Protein AF-A0A0M3AQU4-F1 (afdb_monomer)

Secondary structure (DSSP, 8-state):
----------HHHHHHHHHHHHHHHHHHHHHH-TT--HHHHHHHHHHHHHHHHHHHHHTT---------THHHHHHHHHHHHHHHHHHHHHHHHHHHHHHHHTTTTT---TTS-HHHHHHHHHHHHHHHHHHHHHHHHHHT-

Organism: NCBI:txid56193

Mean predicted aligned error: 16.38 Å

Radius of gyration: 31.86 Å; Cα contacts (8 Å, |Δi|>4): 64; chains: 1; bounding box: 63×50×81 Å

Nearest PDB structures (foldseek):
  3g67-assembly1_B  TM=3.562E-01  e=3.870E+00  Thermotoga maritima
  3g6b-assembly1_B  TM=3.563E-01  e=3.870E+00  Thermotoga maritima

pLDDT: mean 83.28, std 15.03, range [36.47, 96.12]

Structure (mmCIF, N/CA/C/O backbone):
data_AF-A0A0M3AQU4-F1
#
_entry.id   AF-A0A0M3AQU4-F1
#
loop_
_atom_site.group_PDB
_atom_site.id
_atom_site.type_symbol
_atom_site.label_atom_id
_atom_site.label_alt_id
_atom_site.label_comp_id
_atom_site.label_asym_id
_atom_site.label_entity_id
_atom_site.label_seq_id
_atom_site.pdbx_PDB_ins_code
_atom_site.Cartn_x
_atom_site.Cartn_y
_atom_site.Cartn_z
_atom_site.occupancy
_atom_site.B_iso_or_equiv
_atom_site.auth_seq_id
_atom_site.auth_comp_id
_atom_site.auth_asym_id
_atom_site.auth_atom_id
_atom_site.pdbx_PDB_model_num
ATOM 1 N N . MET A 1 1 ? -6.527 34.301 46.725 1.00 37.12 1 MET A N 1
ATOM 2 C CA . MET A 1 1 ? -7.075 32.931 46.784 1.00 37.12 1 MET A CA 1
ATOM 3 C C . MET A 1 1 ? -8.390 32.920 46.027 1.00 37.12 1 MET A C 1
ATOM 5 O O . MET A 1 1 ? -9.417 33.262 46.593 1.00 37.12 1 MET A O 1
ATOM 9 N N . THR A 1 2 ? -8.355 32.634 44.730 1.00 36.47 2 THR A N 1
ATOM 10 C CA . THR A 1 2 ? -9.566 32.373 43.948 1.00 36.47 2 THR A CA 1
ATOM 11 C C . THR A 1 2 ? -9.991 30.941 44.233 1.00 36.47 2 THR A C 1
ATOM 13 O O . THR A 1 2 ? -9.258 29.999 43.947 1.00 36.47 2 THR A O 1
ATOM 16 N N . VAL A 1 3 ? -11.140 30.789 44.884 1.00 46.03 3 VAL A N 1
ATOM 17 C CA . VAL A 1 3 ? -11.793 29.496 45.078 1.00 46.03 3 VAL A CA 1
ATOM 18 C C . VAL A 1 3 ? -12.226 29.024 43.693 1.00 46.03 3 VAL A C 1
ATOM 20 O O . VAL A 1 3 ? -13.097 29.640 43.085 1.00 46.03 3 VAL A O 1
ATOM 23 N N . GLU A 1 4 ? -11.588 27.979 43.165 1.00 43.50 4 GLU A N 1
ATOM 24 C CA . GLU A 1 4 ? -12.094 27.266 41.993 1.00 43.50 4 GLU A CA 1
ATOM 25 C C . GLU A 1 4 ? -13.451 26.666 42.360 1.00 43.50 4 GLU A C 1
ATOM 27 O O . GLU A 1 4 ? -13.554 25.643 43.042 1.00 43.50 4 GLU A O 1
ATOM 32 N N . THR A 1 5 ? -14.520 27.335 41.944 1.00 46.75 5 THR A N 1
ATOM 33 C CA . THR A 1 5 ? -15.876 26.808 42.016 1.00 46.75 5 THR A CA 1
ATOM 34 C C . THR A 1 5 ? -15.934 25.595 41.089 1.00 46.75 5 THR A C 1
ATOM 36 O O . THR A 1 5 ? -16.098 25.736 39.878 1.00 46.75 5 THR A O 1
ATOM 39 N N . LYS A 1 6 ? -15.749 24.385 41.637 1.00 56.53 6 LYS A N 1
ATOM 40 C CA . LYS A 1 6 ? -16.023 23.135 40.915 1.00 56.53 6 LYS A CA 1
ATOM 41 C C . LYS A 1 6 ? -17.431 23.246 40.333 1.00 56.53 6 LYS A C 1
ATOM 43 O O . LYS A 1 6 ? -18.390 23.389 41.089 1.00 56.53 6 LYS A O 1
ATOM 48 N N . ARG A 1 7 ? -17.552 23.212 39.001 1.00 61.97 7 ARG A N 1
ATOM 49 C CA . ARG A 1 7 ? -18.849 23.146 38.318 1.00 61.97 7 ARG A CA 1
ATOM 50 C C . ARG A 1 7 ? -19.621 21.973 38.921 1.00 61.97 7 ARG A C 1
ATOM 52 O O . ARG A 1 7 ? -19.151 20.839 38.867 1.00 61.97 7 ARG A O 1
ATOM 59 N N . ALA A 1 8 ? -20.767 22.257 39.532 1.00 67.12 8 ALA A N 1
ATOM 60 C CA . ALA A 1 8 ? -21.672 21.210 39.973 1.00 67.12 8 ALA A CA 1
ATOM 61 C C . ALA A 1 8 ? -22.235 20.540 38.716 1.00 67.12 8 ALA A C 1
ATOM 63 O O . ALA A 1 8 ? -22.887 21.201 37.906 1.00 67.12 8 ALA A O 1
ATOM 64 N N . TYR A 1 9 ? -21.918 19.261 38.524 1.00 67.12 9 T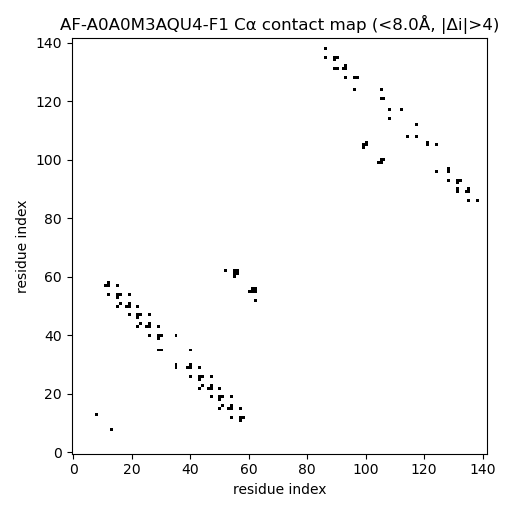YR A N 1
ATOM 65 C CA . TYR A 1 9 ? -22.540 18.458 37.480 1.00 67.12 9 TYR A CA 1
ATOM 66 C C . TYR A 1 9 ? -24.021 18.268 37.820 1.00 67.12 9 TYR A C 1
ATOM 68 O O . TYR A 1 9 ? -24.390 18.088 38.982 1.00 67.12 9 TYR A O 1
ATOM 76 N N . SER A 1 10 ? -24.872 18.324 36.806 1.00 82.69 10 SER A N 1
ATOM 77 C CA . SER A 1 10 ? -26.283 17.967 36.914 1.00 82.69 10 SER A CA 1
ATOM 78 C C . SER A 1 10 ? -26.452 16.494 37.311 1.00 82.69 10 SER A C 1
ATOM 80 O O . SER A 1 10 ? -25.536 15.673 37.171 1.00 82.69 10 SER A O 1
ATOM 82 N N . ALA A 1 11 ? -27.642 16.143 37.807 1.00 84.88 11 ALA A N 1
ATOM 83 C CA . ALA A 1 11 ? -27.986 14.754 38.112 1.00 84.88 11 ALA A CA 1
ATOM 84 C C . ALA A 1 11 ? -27.848 13.856 36.868 1.00 84.88 11 ALA A C 1
ATOM 86 O O . ALA A 1 11 ? -27.319 12.750 36.964 1.00 84.88 11 ALA A O 1
ATOM 87 N N . ASP A 1 12 ? -28.225 14.377 35.698 1.00 82.31 12 ASP A N 1
ATOM 88 C CA . ASP A 1 12 ? -28.135 13.669 34.420 1.00 82.31 12 ASP A CA 1
ATOM 89 C C . ASP A 1 12 ? -26.676 13.458 33.981 1.00 82.31 12 ASP A C 1
ATOM 91 O O . ASP A 1 12 ? -26.307 12.357 33.569 1.00 82.31 12 ASP A O 1
ATOM 95 N N . GLU A 1 13 ? -25.811 14.472 34.125 1.00 83.62 13 GLU A N 1
ATOM 96 C CA . GLU A 1 13 ? -24.367 14.349 33.856 1.00 83.62 13 GLU A CA 1
ATOM 97 C C . GLU A 1 13 ? -23.703 13.333 34.794 1.00 83.62 13 GLU A C 1
ATOM 99 O O . GLU A 1 13 ? -22.894 12.515 34.352 1.00 83.62 13 GLU A O 1
ATOM 104 N N . THR A 1 14 ? -24.071 13.352 36.077 1.00 86.19 14 THR A N 1
ATOM 105 C CA . THR A 1 14 ? -23.539 12.430 37.091 1.00 86.19 14 THR A CA 1
ATOM 106 C C . THR A 1 14 ? -23.959 10.994 36.789 1.00 86.19 14 THR A C 1
ATOM 108 O O . THR A 1 14 ? -23.117 10.099 36.737 1.00 86.19 14 THR A O 1
ATOM 111 N N . GLN A 1 15 ? -25.240 10.775 36.489 1.00 90.00 15 GLN A N 1
ATOM 112 C CA . GLN A 1 15 ? -25.754 9.454 36.143 1.00 90.00 15 GLN A CA 1
ATOM 113 C C . GLN A 1 15 ? -25.132 8.919 34.844 1.00 90.00 15 GLN A C 1
ATOM 115 O O . GLN A 1 15 ? -24.804 7.734 34.747 1.00 90.00 15 GLN A O 1
ATOM 120 N N . ALA A 1 16 ? -24.952 9.771 33.831 1.00 87.19 16 ALA A N 1
ATOM 121 C CA . ALA A 1 16 ? -24.310 9.370 32.584 1.00 87.19 16 ALA A CA 1
ATOM 122 C C . ALA A 1 16 ? -22.827 9.012 32.797 1.00 87.19 16 ALA A C 1
ATOM 124 O O . ALA A 1 16 ? -22.343 8.024 32.240 1.00 87.19 16 ALA A O 1
ATOM 125 N N . TYR A 1 17 ? -22.126 9.755 33.658 1.00 88.62 17 TYR A N 1
ATOM 126 C CA . TYR A 1 17 ? -20.747 9.456 34.041 1.00 88.62 17 TYR A CA 1
ATOM 127 C C . TYR A 1 17 ? -20.627 8.124 34.798 1.00 88.62 17 TYR A C 1
ATOM 129 O O . TYR A 1 17 ? -19.766 7.306 34.477 1.00 88.62 17 TYR A O 1
ATOM 137 N N . GLU A 1 18 ? -21.518 7.847 35.751 1.00 91.19 18 GLU A N 1
ATOM 138 C CA . GLU A 1 18 ? -21.541 6.575 36.488 1.00 91.19 18 GLU A CA 1
ATOM 139 C C . GLU A 1 18 ? -21.770 5.368 35.569 1.00 91.19 18 GLU A C 1
ATOM 141 O O . GLU A 1 18 ? -21.125 4.325 35.726 1.00 91.19 18 GLU A O 1
ATOM 146 N N . ARG A 1 19 ? -22.642 5.513 34.561 1.00 90.62 19 ARG A N 1
ATOM 147 C CA . ARG A 1 19 ? -22.850 4.488 33.525 1.00 90.62 19 ARG A CA 1
ATOM 148 C C . ARG A 1 19 ? -21.586 4.258 32.700 1.00 90.62 19 ARG A C 1
ATOM 150 O O . ARG A 1 19 ? -21.238 3.106 32.446 1.00 90.62 19 ARG A O 1
ATOM 157 N N . TYR A 1 20 ? -20.880 5.325 32.325 1.00 91.50 20 TYR A N 1
ATOM 158 C CA . TYR A 1 20 ? -19.595 5.227 31.633 1.00 91.50 20 TYR A CA 1
ATOM 159 C C . TYR A 1 20 ? -18.543 4.489 32.475 1.00 91.50 20 TYR A C 1
ATOM 161 O O . TYR A 1 20 ? -17.952 3.519 31.998 1.00 91.50 20 TYR A O 1
ATOM 169 N N . ILE A 1 21 ? -18.361 4.868 33.743 1.00 93.38 21 ILE A N 1
ATOM 170 C CA . ILE A 1 21 ? -17.404 4.208 34.645 1.00 93.38 21 ILE A CA 1
ATOM 171 C C . ILE A 1 21 ? -17.749 2.729 34.845 1.00 93.38 21 ILE A C 1
ATOM 173 O O . ILE A 1 21 ? -16.863 1.874 34.794 1.00 93.38 21 ILE A O 1
ATOM 177 N N . SER A 1 22 ? -19.035 2.408 34.995 1.00 93.75 22 SER A N 1
ATOM 178 C CA . SER A 1 22 ? -19.503 1.023 35.107 1.00 93.75 22 SER A CA 1
ATOM 179 C C . SER A 1 22 ? -19.198 0.208 33.844 1.00 93.75 22 SER A C 1
ATOM 181 O O . SER A 1 22 ? -18.746 -0.935 33.934 1.00 93.75 22 SER A O 1
ATOM 183 N N . ALA A 1 23 ? -19.381 0.796 32.658 1.00 92.00 23 ALA A N 1
ATOM 184 C CA . ALA A 1 23 ? -19.084 0.141 31.387 1.00 92.00 23 ALA A CA 1
ATOM 185 C C . ALA A 1 23 ? -17.574 -0.088 31.179 1.00 92.00 23 ALA A C 1
ATOM 187 O O . ALA A 1 23 ? -17.178 -1.162 30.724 1.00 92.00 23 ALA A O 1
ATOM 188 N N . VAL A 1 24 ? -16.722 0.866 31.574 1.00 92.44 24 VAL A N 1
ATOM 189 C CA . VAL A 1 24 ? -15.254 0.712 31.545 1.00 92.44 24 VAL A CA 1
ATOM 190 C C . VAL A 1 24 ? -14.791 -0.372 32.518 1.00 92.44 24 VAL A C 1
ATOM 192 O O . VAL A 1 24 ? -13.958 -1.206 32.161 1.00 92.44 24 VAL A O 1
ATOM 195 N N . ALA A 1 25 ? -15.352 -0.412 33.728 1.00 93.62 25 ALA A N 1
ATOM 196 C CA . ALA A 1 25 ? -15.057 -1.469 34.689 1.00 93.62 25 ALA A CA 1
ATOM 197 C C . ALA A 1 25 ? -15.412 -2.852 34.120 1.00 93.62 25 ALA A C 1
ATOM 199 O O . ALA A 1 25 ? -14.595 -3.771 34.178 1.00 93.62 25 ALA A O 1
ATOM 200 N N . ASN A 1 26 ? -16.583 -2.982 33.489 1.00 92.12 26 ASN A N 1
ATOM 201 C CA . ASN A 1 26 ? -16.986 -4.217 32.822 1.00 92.12 26 ASN A CA 1
ATOM 202 C C . ASN A 1 26 ? -16.040 -4.596 31.669 1.00 92.12 26 ASN A C 1
ATOM 204 O O . ASN A 1 26 ? -15.630 -5.751 31.574 1.00 92.12 26 ASN A O 1
ATOM 208 N N . HIS A 1 27 ? -15.632 -3.637 30.831 1.00 93.38 27 HIS A N 1
ATOM 209 C CA . HIS A 1 27 ? -14.642 -3.881 29.778 1.00 93.38 27 HIS A CA 1
ATOM 210 C C . HIS A 1 27 ? -13.325 -4.429 30.345 1.00 93.38 27 HIS A C 1
ATOM 212 O O . HIS A 1 27 ? -12.822 -5.442 29.859 1.00 93.38 27 HIS A O 1
ATOM 218 N N . ASN A 1 28 ? -12.807 -3.825 31.416 1.00 92.62 28 ASN A N 1
ATOM 219 C CA . ASN A 1 28 ? -11.576 -4.280 32.065 1.00 92.62 28 ASN A CA 1
ATOM 220 C C . ASN A 1 28 ? -11.714 -5.703 32.629 1.00 92.62 28 ASN A C 1
ATOM 222 O O . ASN A 1 28 ? -10.816 -6.526 32.445 1.00 92.62 28 ASN A O 1
ATOM 226 N N . ILE A 1 29 ? -12.852 -6.018 33.256 1.00 94.06 29 ILE A N 1
ATOM 227 C CA . ILE A 1 29 ? -13.149 -7.360 33.778 1.00 94.06 29 ILE A CA 1
ATOM 228 C C . ILE A 1 29 ? -13.194 -8.391 32.641 1.00 94.06 29 ILE A C 1
ATOM 230 O O . ILE A 1 29 ? -12.566 -9.447 32.738 1.00 94.06 29 ILE A O 1
ATOM 234 N N . VAL A 1 30 ? -13.894 -8.090 31.542 1.00 92.19 30 VAL A N 1
ATOM 235 C CA . VAL A 1 30 ? -14.003 -8.990 30.382 1.00 92.19 30 VAL A CA 1
ATOM 236 C C . VAL A 1 30 ? -12.641 -9.197 29.715 1.00 92.19 30 VAL A C 1
ATOM 238 O O . VAL A 1 30 ? -12.288 -10.326 29.378 1.00 92.19 30 VAL A O 1
ATOM 241 N N . CYS A 1 31 ? -11.839 -8.142 29.567 1.00 90.50 31 CYS A N 1
ATOM 242 C CA . CYS A 1 31 ? -10.500 -8.231 28.989 1.00 90.50 31 CYS A CA 1
ATOM 243 C C . CYS A 1 31 ? -9.532 -9.062 29.843 1.00 90.50 31 CYS A C 1
ATOM 245 O O . CYS A 1 31 ? -8.720 -9.799 29.277 1.00 90.50 31 CYS A O 1
ATOM 247 N N . ALA A 1 32 ? -9.648 -8.987 31.172 1.00 89.88 32 ALA A N 1
ATOM 248 C CA . ALA A 1 32 ? -8.838 -9.759 32.114 1.00 89.88 32 ALA A CA 1
ATOM 249 C C . ALA A 1 32 ? -9.276 -11.232 32.246 1.00 89.88 32 ALA A C 1
ATOM 251 O O . ALA A 1 32 ? -8.513 -12.065 32.739 1.00 89.88 32 ALA A O 1
ATOM 252 N N . ARG A 1 33 ? -10.490 -11.589 31.806 1.00 93.88 33 ARG A N 1
ATOM 253 C CA . ARG A 1 33 ? -11.005 -12.962 31.887 1.00 93.88 33 ARG A CA 1
ATOM 254 C C . ARG A 1 33 ? -10.284 -13.875 30.889 1.00 93.88 33 ARG A C 1
ATOM 256 O O . ARG A 1 33 ? -10.429 -13.722 29.678 1.00 93.88 33 ARG A O 1
ATOM 263 N N . ALA A 1 34 ? -9.586 -14.891 31.401 1.00 85.19 34 ALA A N 1
ATOM 264 C CA . ALA A 1 34 ? -8.768 -15.817 30.604 1.00 85.19 34 ALA A CA 1
ATOM 265 C C . ALA A 1 34 ? -9.536 -16.552 29.482 1.00 85.19 34 ALA A C 1
ATOM 267 O O . ALA A 1 34 ? -8.953 -16.870 28.452 1.00 85.19 34 ALA A O 1
ATOM 268 N N . GLY A 1 35 ? -10.841 -16.789 29.658 1.00 89.38 35 GLY A N 1
ATOM 269 C CA . GLY A 1 35 ? -11.705 -17.443 28.665 1.00 89.38 35 GLY A CA 1
ATOM 270 C C . GLY A 1 35 ? -12.556 -16.500 27.809 1.00 89.38 35 GLY A C 1
ATOM 271 O O . GLY A 1 35 ? -13.430 -16.976 27.093 1.00 89.38 35 GLY A O 1
ATOM 272 N N . ALA A 1 36 ? -12.383 -15.175 27.905 1.00 87.62 36 ALA A N 1
ATOM 273 C CA . ALA A 1 36 ? -13.160 -14.250 27.082 1.00 87.62 36 ALA A CA 1
ATOM 274 C C . ALA A 1 36 ? -12.733 -14.311 25.612 1.00 87.62 36 ALA A C 1
ATOM 276 O O . ALA A 1 36 ? -11.563 -14.114 25.271 1.00 87.62 36 ALA A O 1
ATOM 277 N N . THR A 1 37 ? -13.712 -14.528 24.743 1.00 93.62 37 THR A N 1
ATOM 278 C CA . THR A 1 37 ? -13.535 -14.502 23.294 1.00 93.62 37 THR A CA 1
ATOM 279 C C . THR A 1 37 ? -13.253 -13.082 22.802 1.00 93.62 37 THR A C 1
ATOM 281 O O . THR A 1 37 ? -13.614 -12.090 23.439 1.00 93.62 37 THR A O 1
ATOM 284 N N . THR A 1 38 ? -12.647 -12.961 21.618 1.00 88.25 38 THR A N 1
ATOM 285 C CA . THR A 1 38 ? -12.432 -11.661 20.961 1.00 88.25 38 THR A CA 1
ATOM 286 C C . THR A 1 38 ? -13.738 -10.888 20.784 1.00 88.25 38 THR A C 1
ATOM 288 O O . THR A 1 38 ? -13.760 -9.675 20.968 1.00 88.25 38 THR A O 1
ATOM 291 N N . ARG A 1 39 ? -14.839 -11.589 20.481 1.00 89.62 39 ARG A N 1
ATOM 292 C CA . ARG A 1 39 ? -16.163 -10.981 20.331 1.00 89.62 39 ARG A CA 1
ATOM 293 C C . ARG A 1 39 ? -16.643 -10.340 21.630 1.00 89.62 39 ARG A C 1
ATOM 295 O O . ARG A 1 39 ? -17.000 -9.173 21.615 1.00 89.62 39 ARG A O 1
ATOM 302 N N . GLU A 1 40 ? -16.569 -11.052 22.751 1.00 85.81 40 GLU A N 1
ATOM 303 C CA . GLU A 1 40 ? -16.993 -10.520 24.056 1.00 85.81 40 GLU A CA 1
ATOM 304 C C . GLU A 1 40 ? -16.170 -9.297 24.478 1.00 85.81 40 GLU A C 1
ATOM 306 O O . GLU A 1 40 ? -16.716 -8.335 25.017 1.00 85.81 40 GLU A O 1
ATOM 311 N N . LYS A 1 41 ? -14.862 -9.299 24.191 1.00 88.06 41 LYS A N 1
ATOM 312 C CA . LYS A 1 41 ? -13.989 -8.144 24.452 1.00 88.06 41 LYS A CA 1
ATOM 313 C C . LYS A 1 41 ? -14.381 -6.933 23.604 1.00 88.06 41 LYS A C 1
ATOM 315 O O . LYS A 1 41 ? -14.416 -5.817 24.121 1.00 88.06 41 LYS A O 1
ATOM 320 N N . MET A 1 42 ? -14.700 -7.153 22.327 1.00 88.56 42 MET A N 1
ATOM 321 C CA . MET A 1 42 ? -15.157 -6.098 21.417 1.00 88.56 42 MET A CA 1
ATOM 322 C C . MET A 1 42 ? -16.539 -5.568 21.805 1.00 88.56 42 MET A C 1
ATOM 324 O O . MET A 1 42 ? -16.713 -4.356 21.875 1.00 88.56 42 MET A O 1
ATOM 328 N N . ASP A 1 43 ? -17.491 -6.439 22.138 1.00 90.62 43 ASP A N 1
ATOM 329 C CA . ASP A 1 43 ? -18.832 -6.045 22.584 1.00 90.62 43 ASP A CA 1
ATOM 330 C C . ASP A 1 43 ? -18.753 -5.192 23.864 1.00 90.62 43 ASP A C 1
ATOM 332 O O . ASP A 1 43 ? -19.390 -4.141 23.961 1.00 90.62 43 ASP A O 1
ATOM 336 N N . ALA A 1 44 ? -17.893 -5.573 24.817 1.00 89.56 44 ALA A N 1
ATOM 337 C CA . ALA A 1 44 ? -17.648 -4.783 26.022 1.00 89.56 44 ALA A CA 1
ATOM 338 C C . ALA A 1 44 ? -16.962 -3.434 25.724 1.00 89.56 44 ALA A C 1
ATOM 340 O O . ALA A 1 44 ? -17.276 -2.432 26.365 1.00 89.56 44 ALA A O 1
ATOM 341 N N . ALA A 1 45 ? -16.051 -3.385 24.744 1.00 88.50 45 ALA A N 1
ATOM 342 C CA . ALA A 1 45 ? -15.414 -2.142 24.303 1.00 88.50 45 ALA A CA 1
ATOM 343 C C . ALA A 1 45 ? -16.419 -1.182 23.646 1.00 88.50 45 ALA A C 1
ATOM 345 O O . ALA A 1 45 ? -16.435 0.007 23.961 1.00 88.50 45 ALA A O 1
ATOM 346 N N . PHE A 1 46 ? -17.297 -1.693 22.777 1.00 89.62 46 PHE A N 1
ATOM 347 C CA . PHE A 1 46 ? -18.345 -0.893 22.141 1.00 89.62 46 PHE A CA 1
ATOM 348 C C . PHE A 1 46 ? -19.375 -0.383 23.149 1.00 89.62 46 PHE A C 1
ATOM 350 O O . PHE A 1 46 ? -19.827 0.754 23.030 1.00 89.62 46 PHE A O 1
ATOM 357 N N . ALA A 1 47 ? -19.710 -1.178 24.169 1.00 88.44 47 ALA A N 1
ATOM 358 C CA . ALA A 1 47 ? -20.573 -0.731 25.258 1.00 88.44 47 ALA A CA 1
ATOM 359 C C . ALA A 1 47 ? -19.946 0.429 26.057 1.00 88.44 47 ALA A C 1
ATOM 361 O O . ALA A 1 47 ? -20.640 1.395 26.380 1.00 88.44 47 ALA A O 1
ATOM 362 N N . ALA A 1 48 ? -18.637 0.375 26.333 1.00 89.69 48 ALA A N 1
ATOM 363 C CA . ALA A 1 48 ? -17.914 1.462 26.996 1.00 89.69 48 ALA A CA 1
ATOM 364 C C . ALA A 1 48 ? -17.836 2.734 26.130 1.00 89.69 48 ALA A C 1
ATOM 366 O O . ALA A 1 48 ? -18.087 3.827 26.638 1.00 89.69 48 ALA A O 1
ATOM 367 N N . ASP A 1 49 ? -17.567 2.600 24.825 1.00 87.88 49 ASP A N 1
ATOM 368 C CA . ASP A 1 49 ? -17.564 3.725 23.874 1.00 87.88 49 ASP A CA 1
ATOM 369 C C . ASP A 1 49 ? -18.952 4.374 23.749 1.00 87.88 49 ASP A C 1
ATOM 371 O O . ASP A 1 49 ? -19.078 5.598 23.784 1.00 87.88 49 ASP A O 1
ATOM 375 N N . ALA A 1 50 ? -20.020 3.575 23.678 1.00 87.81 50 ALA A N 1
ATOM 376 C CA . ALA A 1 50 ? -21.388 4.087 23.642 1.00 87.81 50 ALA A CA 1
ATOM 377 C C . ALA A 1 50 ? -21.743 4.872 24.918 1.00 87.81 50 ALA A C 1
ATOM 379 O O . ALA A 1 50 ? -22.301 5.968 24.830 1.00 87.81 50 ALA A O 1
ATOM 380 N N . ALA A 1 51 ? -21.375 4.353 26.095 1.00 89.06 51 ALA A N 1
ATOM 381 C CA . ALA A 1 51 ? -21.602 5.033 27.369 1.00 89.06 51 ALA A CA 1
ATOM 382 C C . ALA A 1 51 ? -20.786 6.333 27.493 1.00 89.06 51 ALA A C 1
ATOM 384 O O . ALA A 1 51 ? -21.295 7.335 27.995 1.00 89.06 51 ALA A O 1
ATOM 385 N N . TYR A 1 52 ? -19.551 6.348 26.981 1.00 87.56 52 TYR A N 1
ATOM 386 C CA . TYR A 1 52 ? -18.721 7.552 26.915 1.00 87.56 52 TYR A CA 1
ATOM 387 C C . TYR A 1 52 ? -19.350 8.631 26.029 1.00 87.56 52 TYR A C 1
ATOM 389 O O . TYR A 1 52 ? -19.465 9.788 26.437 1.00 87.56 52 TYR A O 1
ATOM 397 N N . ARG A 1 53 ? -19.815 8.249 24.832 1.00 86.06 53 ARG A N 1
ATOM 398 C CA . ARG A 1 53 ? -20.471 9.184 23.909 1.00 86.06 53 ARG A CA 1
ATOM 399 C C . ARG A 1 53 ? -21.722 9.800 24.513 1.00 86.06 53 ARG A C 1
ATOM 401 O O . ARG A 1 53 ? -21.957 10.994 24.347 1.00 86.06 53 ARG A O 1
ATOM 408 N N . GLU A 1 54 ? -22.498 8.997 25.229 1.00 85.31 54 GLU A N 1
ATOM 409 C CA . GLU A 1 54 ? -23.695 9.466 25.914 1.00 85.31 54 GLU A CA 1
ATOM 410 C C . GLU A 1 54 ? -23.367 10.440 27.052 1.00 85.31 54 GLU A C 1
ATOM 412 O O . GLU A 1 54 ? -23.994 11.493 27.151 1.00 85.31 54 GLU A O 1
ATOM 417 N N . PHE A 1 55 ? -22.345 10.152 27.864 1.00 87.38 55 PHE A N 1
ATOM 418 C CA . PHE A 1 55 ? -21.862 11.089 28.881 1.00 87.38 55 PHE A CA 1
ATOM 419 C C . PHE A 1 55 ? -21.444 12.427 28.268 1.00 87.38 55 PHE A C 1
ATOM 421 O O . PHE A 1 55 ? -21.907 13.480 28.704 1.00 87.38 55 PHE A O 1
ATOM 428 N N . CYS A 1 56 ? -20.614 12.398 27.227 1.00 83.44 56 CYS A N 1
ATOM 429 C CA . CYS A 1 56 ? -20.146 13.619 26.589 1.00 83.44 56 CYS A CA 1
ATOM 430 C C . CYS A 1 56 ? -21.286 14.418 25.941 1.00 83.44 56 CYS A C 1
ATOM 432 O O . CYS A 1 56 ? -21.312 15.640 26.076 1.00 83.44 56 CYS A O 1
ATOM 434 N N . ARG A 1 57 ? -22.260 13.747 25.309 1.00 82.44 57 ARG A N 1
ATOM 435 C CA . ARG A 1 57 ? -23.467 14.389 24.769 1.00 82.44 57 ARG A CA 1
ATOM 436 C C . ARG A 1 57 ? -24.262 15.096 25.870 1.00 82.44 57 ARG A C 1
ATOM 438 O O . ARG A 1 57 ? -24.625 16.256 25.699 1.00 82.44 57 ARG A O 1
ATOM 445 N N . THR A 1 58 ? -24.499 14.421 26.994 1.00 83.56 58 THR A N 1
ATOM 446 C CA . THR A 1 58 ? -25.249 14.963 28.141 1.00 83.56 58 THR A CA 1
ATOM 447 C C . THR A 1 58 ? -24.513 16.119 28.819 1.00 83.56 58 THR A C 1
ATOM 449 O O . THR A 1 58 ? -25.138 17.099 29.210 1.00 83.56 58 THR A O 1
ATOM 452 N N . ALA A 1 59 ? -23.182 16.063 28.880 1.00 80.06 59 ALA A N 1
ATOM 453 C CA . ALA A 1 59 ? -22.347 17.119 29.451 1.00 80.06 59 ALA A CA 1
ATOM 454 C C . ALA A 1 59 ? -22.115 18.326 28.519 1.00 80.06 59 ALA A C 1
ATOM 456 O O . ALA A 1 59 ? -21.402 19.269 28.882 1.00 80.06 59 ALA A O 1
ATOM 457 N N . GLY A 1 60 ? -22.681 18.303 27.303 1.00 72.75 60 GLY A N 1
ATOM 458 C CA . GLY A 1 60 ? -22.434 19.319 26.276 1.00 72.75 60 GLY A CA 1
ATOM 459 C C . GLY A 1 60 ? -20.972 19.363 25.819 1.00 72.75 60 GLY A C 1
ATOM 460 O O . GLY A 1 60 ? -20.512 20.376 25.294 1.00 72.75 60 GLY A O 1
ATOM 461 N N . LEU A 1 61 ? -20.224 18.279 26.043 1.00 73.69 61 LEU A N 1
ATOM 462 C CA . LEU A 1 61 ? -18.853 18.136 25.585 1.00 73.69 61 LEU A CA 1
ATOM 463 C C . LEU A 1 61 ? -18.900 17.800 24.099 1.00 73.69 61 LEU A C 1
ATOM 465 O O . LEU A 1 61 ? -19.424 16.760 23.695 1.00 73.69 61 LEU A O 1
ATOM 469 N N . VAL A 1 62 ? -18.333 18.681 23.274 1.00 59.12 62 VAL A N 1
ATOM 470 C CA . VAL A 1 62 ? -18.096 18.365 21.869 1.00 59.12 62 VAL A CA 1
ATOM 471 C C . VAL A 1 62 ? -17.075 17.239 21.845 1.00 59.12 62 VAL A C 1
ATOM 473 O O . VAL A 1 62 ? -15.877 17.455 22.025 1.00 59.12 62 VAL A O 1
ATOM 476 N N . ILE A 1 63 ? -17.567 16.021 21.637 1.00 56.28 63 ILE A N 1
ATOM 477 C CA . ILE A 1 63 ? -16.736 14.905 21.222 1.00 56.28 63 ILE A CA 1
ATOM 478 C C . ILE A 1 63 ? -16.233 15.328 19.850 1.00 56.28 63 ILE A C 1
ATOM 480 O O . ILE A 1 63 ? -16.938 15.185 18.850 1.00 56.28 63 ILE A O 1
ATOM 484 N N . GLY A 1 64 ? -15.024 15.891 19.793 1.00 49.31 64 GLY A N 1
ATOM 485 C CA . GLY A 1 64 ? -14.216 15.725 18.599 1.00 49.31 64 GLY A CA 1
ATOM 486 C C . GLY A 1 64 ? -14.231 14.228 18.391 1.00 49.31 64 GLY A C 1
ATOM 487 O O . GLY A 1 64 ? -13.714 13.521 19.257 1.00 49.31 64 GLY A O 1
ATOM 488 N N . GLN A 1 65 ? -15.012 13.776 17.395 1.00 45.84 65 GLN A N 1
ATOM 489 C CA . GLN A 1 65 ? -15.229 12.368 17.077 1.00 45.84 65 GLN A CA 1
ATOM 490 C C . GLN A 1 65 ? -13.930 11.674 17.404 1.00 45.84 65 GLN A C 1
ATOM 492 O O . GLN A 1 65 ? -12.916 12.156 16.905 1.00 45.84 65 GLN A O 1
ATOM 497 N N . ALA A 1 66 ? -13.931 10.680 18.297 1.00 44.38 66 ALA A N 1
ATOM 498 C CA . ALA A 1 66 ? -12.733 9.901 18.545 1.00 44.38 66 ALA A CA 1
ATOM 499 C C . ALA A 1 66 ? -12.320 9.363 17.177 1.00 44.38 66 ALA A C 1
ATOM 501 O O . ALA A 1 66 ? -12.866 8.376 16.678 1.00 44.38 66 ALA A O 1
ATOM 502 N N . THR A 1 67 ? -11.459 10.113 16.500 1.00 40.78 67 THR A N 1
ATOM 503 C CA . THR A 1 67 ? -10.952 9.800 15.196 1.00 40.78 67 THR A CA 1
ATOM 504 C C . THR A 1 67 ? -10.142 8.590 15.556 1.00 40.78 67 THR A C 1
ATOM 506 O O . THR A 1 67 ? -9.100 8.708 16.205 1.00 40.78 67 THR A O 1
ATOM 509 N N . ARG A 1 68 ? -10.647 7.398 15.200 1.00 43.09 68 ARG A N 1
ATOM 510 C CA . ARG A 1 68 ? -9.766 6.259 14.936 1.00 43.09 68 ARG A CA 1
ATOM 511 C C . ARG A 1 68 ? -8.517 6.875 14.327 1.00 43.09 68 ARG A C 1
ATOM 513 O O . ARG A 1 68 ? -8.728 7.622 13.366 1.00 43.09 68 ARG A O 1
ATOM 520 N N . PRO A 1 69 ? -7.319 6.682 14.909 1.00 42.69 69 PRO A N 1
ATOM 521 C CA . PRO A 1 69 ? -6.151 7.470 14.556 1.00 42.69 69 PRO A CA 1
ATOM 522 C C . PRO A 1 69 ? -6.128 7.627 13.041 1.00 42.69 69 PRO A C 1
ATOM 524 O O . PRO A 1 69 ? -6.034 6.628 12.323 1.00 42.69 69 PRO A O 1
ATOM 527 N N . SER A 1 70 ? -6.372 8.849 12.550 1.00 48.91 70 SER A N 1
ATOM 528 C CA . SER A 1 70 ? -6.510 9.091 11.109 1.00 48.91 70 SER A CA 1
ATOM 529 C C . SER A 1 70 ? -5.225 8.700 10.387 1.00 48.91 70 SER A C 1
ATOM 531 O O . SER A 1 70 ? -5.253 8.404 9.201 1.00 48.91 70 SER A O 1
ATOM 533 N N . THR A 1 71 ? -4.133 8.550 11.142 1.00 50.53 71 THR A N 1
ATOM 534 C CA . THR A 1 71 ? -2.896 7.894 10.746 1.00 50.53 71 THR A CA 1
ATOM 535 C C . THR A 1 71 ? -3.114 6.572 10.022 1.00 50.53 71 THR A C 1
ATOM 537 O O . THR A 1 71 ? -2.409 6.348 9.058 1.00 50.53 71 THR A O 1
ATOM 540 N N . GLY A 1 72 ? -4.085 5.724 10.375 1.00 55.66 72 GLY A N 1
ATOM 541 C CA . GLY A 1 72 ? -4.339 4.491 9.617 1.00 55.66 72 GLY A CA 1
ATOM 542 C C . GLY A 1 72 ? -4.751 4.771 8.168 1.00 55.66 72 GLY A C 1
ATOM 543 O O . GLY A 1 72 ? -4.098 4.321 7.233 1.00 55.66 72 GLY A O 1
ATOM 544 N N . ASN A 1 73 ? -5.793 5.580 7.974 1.00 63.84 73 ASN A N 1
ATOM 545 C CA . ASN A 1 73 ? -6.304 5.904 6.639 1.00 63.84 73 ASN A CA 1
ATOM 546 C C . ASN A 1 73 ? -5.379 6.846 5.862 1.00 63.84 73 ASN A C 1
ATOM 548 O O . ASN A 1 73 ? -5.273 6.721 4.648 1.00 63.84 73 ASN A O 1
ATOM 552 N N . ASP A 1 74 ? -4.705 7.776 6.533 1.00 71.62 74 ASP A N 1
ATOM 553 C CA . ASP A 1 74 ? -3.779 8.711 5.897 1.00 71.62 74 ASP A CA 1
ATOM 554 C C . ASP A 1 74 ? -2.478 8.009 5.489 1.00 71.62 74 ASP A C 1
ATOM 556 O O . ASP A 1 74 ? -1.948 8.285 4.413 1.00 71.62 74 ASP A O 1
ATOM 560 N N . VAL A 1 75 ? -1.991 7.058 6.298 1.00 76.88 75 VAL A N 1
ATOM 561 C CA . VAL A 1 75 ? -0.850 6.201 5.940 1.00 76.88 75 VAL A CA 1
ATOM 562 C C . VAL A 1 75 ? -1.231 5.252 4.813 1.00 76.88 75 VAL A C 1
ATOM 564 O O . VAL A 1 75 ? -0.470 5.161 3.860 1.00 76.88 75 VAL A O 1
ATOM 567 N N . VAL A 1 76 ? -2.405 4.613 4.853 1.00 79.38 76 VAL A N 1
ATOM 568 C CA . VAL A 1 76 ? -2.878 3.754 3.752 1.00 79.38 76 VAL A CA 1
ATOM 569 C C . VAL A 1 76 ? -3.019 4.557 2.458 1.00 79.38 76 VAL A C 1
ATOM 571 O O . VAL A 1 76 ? -2.407 4.194 1.464 1.00 79.38 76 VAL A O 1
ATOM 574 N N . LYS A 1 77 ? -3.684 5.719 2.478 1.00 81.94 77 LYS A N 1
ATOM 575 C CA . LYS A 1 77 ? -3.800 6.604 1.301 1.00 81.94 77 LYS A CA 1
ATOM 576 C C . LYS A 1 77 ? -2.460 7.126 0.791 1.00 81.94 77 LYS A C 1
ATOM 578 O O . LYS A 1 77 ? -2.352 7.506 -0.376 1.00 81.94 77 LYS A O 1
ATOM 583 N N . ARG A 1 78 ? -1.468 7.280 1.671 1.00 84.12 78 ARG A N 1
ATOM 584 C CA . ARG A 1 78 ? -0.108 7.659 1.276 1.00 84.12 78 ARG A CA 1
ATOM 585 C C . ARG A 1 78 ? 0.591 6.479 0.607 1.00 84.12 78 ARG A C 1
ATOM 587 O O . ARG A 1 78 ? 1.119 6.660 -0.480 1.00 84.12 78 ARG A O 1
ATOM 594 N N . LEU A 1 79 ? 0.528 5.293 1.210 1.00 84.88 79 LEU A N 1
ATOM 595 C CA . LEU A 1 79 ? 1.104 4.066 0.662 1.00 84.88 79 LEU A CA 1
ATOM 596 C C . LEU A 1 79 ? 0.474 3.702 -0.687 1.00 84.88 79 LEU A C 1
ATOM 598 O O . LEU A 1 79 ? 1.201 3.386 -1.617 1.00 84.88 79 LEU A O 1
ATOM 602 N N . GLU A 1 80 ? -0.843 3.838 -0.841 1.00 86.69 80 GLU A N 1
ATOM 603 C CA . GLU A 1 80 ? -1.539 3.660 -2.124 1.00 86.69 80 GLU A CA 1
ATOM 604 C C . GLU A 1 80 ? -1.009 4.627 -3.191 1.00 86.69 80 GLU A C 1
ATOM 606 O O . GLU A 1 80 ? -0.715 4.222 -4.313 1.00 86.69 80 GLU A O 1
ATOM 611 N N . ARG A 1 81 ? -0.811 5.905 -2.842 1.00 88.62 81 ARG A N 1
ATOM 612 C CA . ARG A 1 81 ? -0.230 6.897 -3.761 1.00 88.62 81 ARG A CA 1
ATOM 613 C C . ARG A 1 81 ? 1.224 6.591 -4.120 1.00 88.62 81 ARG A C 1
ATOM 615 O O . ARG A 1 81 ? 1.601 6.737 -5.283 1.00 88.62 81 ARG A O 1
ATOM 622 N N . GLU A 1 82 ? 2.031 6.178 -3.147 1.00 89.81 82 GLU A N 1
ATOM 623 C CA . GLU A 1 82 ? 3.425 5.773 -3.359 1.00 89.81 82 GLU A CA 1
ATOM 624 C C . GLU A 1 82 ? 3.501 4.529 -4.256 1.00 89.81 82 GLU A C 1
ATOM 626 O O . GLU A 1 82 ? 4.293 4.506 -5.196 1.00 89.81 82 GLU A O 1
ATOM 631 N N . MET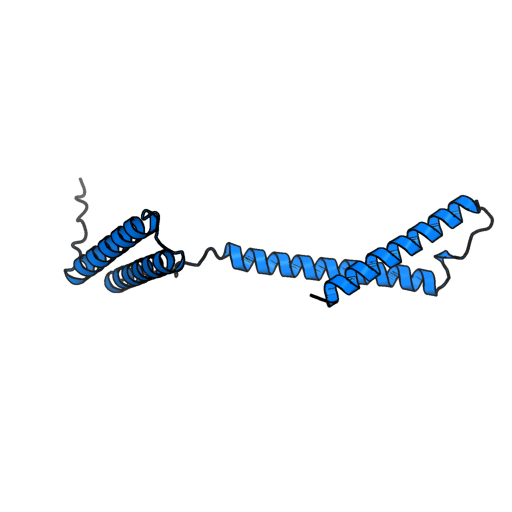 A 1 83 ? 2.623 3.545 -4.039 1.00 88.69 83 MET A N 1
ATOM 632 C CA . MET A 1 83 ? 2.504 2.354 -4.883 1.00 88.69 83 MET A CA 1
ATOM 633 C C . MET A 1 83 ? 2.093 2.707 -6.314 1.00 88.69 83 MET A C 1
ATOM 635 O O . MET A 1 83 ? 2.751 2.255 -7.246 1.00 88.69 83 MET A O 1
ATOM 639 N N . CYS A 1 84 ? 1.082 3.560 -6.512 1.00 88.44 84 CYS A N 1
ATOM 640 C CA . CYS A 1 84 ? 0.705 4.022 -7.852 1.00 88.44 84 CYS A CA 1
ATOM 641 C C . CYS A 1 84 ? 1.867 4.741 -8.553 1.00 88.44 84 CYS A C 1
ATOM 643 O O . CYS A 1 84 ? 2.172 4.449 -9.707 1.00 88.44 84 CYS A O 1
ATOM 645 N N . THR A 1 85 ? 2.558 5.640 -7.846 1.00 92.88 85 THR A N 1
ATOM 646 C CA . THR A 1 85 ? 3.716 6.377 -8.386 1.00 92.88 85 THR A CA 1
ATOM 647 C C . THR A 1 85 ? 4.850 5.431 -8.787 1.00 92.88 85 THR A C 1
ATOM 649 O O . THR A 1 85 ? 5.467 5.599 -9.843 1.00 92.88 85 THR A O 1
ATOM 652 N N . LEU A 1 86 ? 5.113 4.408 -7.970 1.00 92.44 86 LEU A 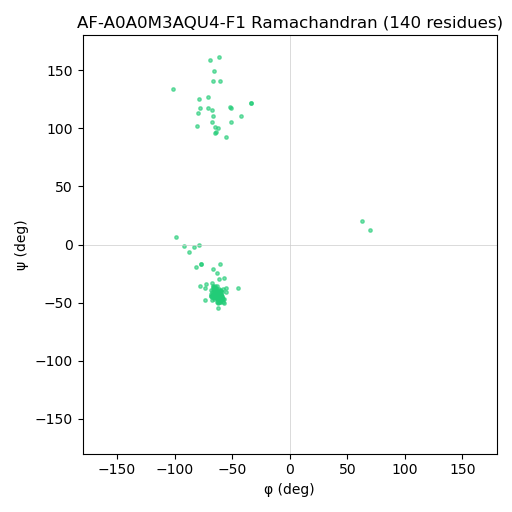N 1
ATOM 653 C CA . LEU A 1 86 ? 6.108 3.388 -8.273 1.00 92.44 86 LEU A CA 1
ATOM 654 C C . LEU A 1 86 ? 5.703 2.561 -9.500 1.00 92.44 86 LEU A C 1
ATOM 656 O O . LEU A 1 86 ? 6.531 2.370 -10.389 1.00 92.44 86 LEU A O 1
ATOM 660 N N . THR A 1 87 ? 4.443 2.128 -9.595 1.00 93.31 87 THR A N 1
ATOM 661 C CA . THR A 1 87 ? 3.932 1.381 -10.755 1.00 93.31 87 THR A CA 1
ATOM 662 C C . THR A 1 87 ? 4.058 2.189 -12.047 1.00 93.31 87 THR A C 1
ATOM 664 O O . THR A 1 87 ? 4.540 1.657 -13.046 1.00 93.31 87 THR A O 1
ATOM 667 N N . GLU A 1 88 ? 3.719 3.482 -12.039 1.00 92.94 88 GLU A N 1
ATOM 668 C CA . GLU A 1 88 ? 3.908 4.347 -13.215 1.00 92.94 88 GLU A CA 1
ATOM 669 C C . GLU A 1 88 ? 5.386 4.521 -13.588 1.00 92.94 88 GLU A C 1
ATOM 671 O O . GLU A 1 88 ? 5.745 4.519 -14.770 1.00 92.94 88 GLU A O 1
ATOM 676 N N . THR A 1 89 ? 6.270 4.611 -12.592 1.00 94.12 89 THR A N 1
ATOM 677 C CA . THR A 1 89 ? 7.721 4.685 -1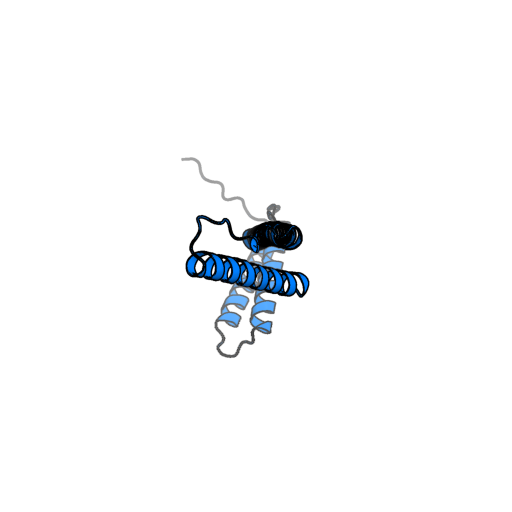2.820 1.00 94.12 89 THR A CA 1
ATOM 678 C C . THR A 1 89 ? 8.239 3.405 -13.480 1.00 94.12 89 THR A C 1
ATOM 680 O O . THR A 1 89 ? 8.976 3.467 -14.466 1.00 94.12 89 THR A O 1
ATOM 683 N N . VAL A 1 90 ? 7.807 2.239 -12.991 1.00 95.06 90 VAL A N 1
ATOM 684 C CA . VAL A 1 90 ? 8.135 0.927 -13.573 1.00 95.06 90 VAL A CA 1
ATOM 685 C C . VAL A 1 90 ? 7.581 0.809 -14.994 1.00 95.06 90 VAL A C 1
ATOM 687 O O . VAL A 1 90 ? 8.300 0.360 -15.886 1.00 95.06 90 VAL A O 1
ATOM 690 N N . ARG A 1 91 ? 6.342 1.257 -15.238 1.00 93.56 91 ARG A N 1
ATOM 691 C CA . ARG A 1 91 ? 5.717 1.240 -16.571 1.00 93.56 91 ARG A CA 1
ATOM 692 C C . ARG A 1 91 ? 6.480 2.114 -17.559 1.00 93.56 91 ARG A C 1
ATOM 694 O O . ARG A 1 91 ? 6.726 1.696 -18.691 1.00 93.56 91 ARG A O 1
ATOM 701 N N . THR A 1 92 ? 6.905 3.294 -17.119 1.00 96.12 92 THR A N 1
ATOM 702 C CA . THR A 1 92 ? 7.733 4.205 -17.916 1.00 96.12 92 THR A CA 1
ATOM 703 C C . THR A 1 92 ? 9.083 3.571 -18.249 1.00 96.12 92 THR A C 1
ATOM 705 O O . THR A 1 92 ? 9.445 3.499 -19.423 1.00 96.12 92 THR A O 1
ATOM 708 N N . ALA A 1 93 ? 9.795 3.033 -17.253 1.00 94.62 93 ALA A N 1
ATOM 709 C CA . ALA A 1 93 ? 11.085 2.371 -17.457 1.00 94.62 93 ALA A CA 1
ATOM 710 C C . ALA A 1 93 ? 10.977 1.162 -18.403 1.00 94.62 93 ALA A C 1
ATOM 712 O O . ALA A 1 93 ? 11.785 1.017 -19.321 1.00 94.62 93 ALA A O 1
ATOM 713 N N . TYR A 1 94 ? 9.942 0.334 -18.229 1.00 94.69 94 TYR A N 1
ATOM 714 C CA . TYR A 1 94 ? 9.656 -0.787 -19.120 1.00 94.69 94 TYR A CA 1
ATOM 715 C C . TYR A 1 94 ? 9.432 -0.314 -20.558 1.00 94.69 94 TYR A C 1
ATOM 717 O O . TYR A 1 94 ? 10.024 -0.862 -21.483 1.00 94.69 94 TYR A O 1
ATOM 725 N N . SER A 1 95 ? 8.625 0.733 -20.741 1.00 93.19 95 SER A N 1
ATOM 726 C CA . SER A 1 95 ? 8.294 1.274 -22.063 1.00 93.19 95 SER A CA 1
ATOM 727 C C . SER A 1 95 ? 9.521 1.860 -22.765 1.00 93.19 95 SER A C 1
ATOM 729 O O . SER A 1 95 ? 9.690 1.654 -23.963 1.00 93.19 95 SER A O 1
ATOM 731 N N . MET A 1 96 ? 10.408 2.538 -22.027 1.00 94.44 96 MET A N 1
ATOM 732 C CA . MET A 1 96 ? 11.668 3.069 -22.560 1.00 94.44 96 MET A CA 1
ATOM 733 C C . MET A 1 96 ? 12.594 1.957 -23.058 1.00 94.44 96 MET A C 1
ATOM 735 O O . MET A 1 96 ? 13.075 2.027 -24.188 1.00 94.44 96 MET A O 1
ATOM 739 N N . ILE A 1 97 ? 12.818 0.920 -22.243 1.00 92.50 97 ILE A N 1
ATOM 740 C CA . ILE A 1 97 ? 13.665 -0.219 -22.628 1.00 92.50 97 ILE A CA 1
ATOM 741 C C . ILE A 1 97 ? 13.028 -0.976 -23.795 1.00 92.50 97 ILE A C 1
ATOM 743 O O . ILE A 1 97 ? 13.709 -1.306 -24.762 1.00 92.50 97 ILE A O 1
ATOM 747 N N . HIS A 1 98 ? 11.712 -1.198 -23.749 1.00 90.38 98 HIS A N 1
ATOM 748 C CA . HIS A 1 98 ? 10.986 -1.881 -24.814 1.00 90.38 98 HIS A CA 1
ATOM 749 C C . HIS A 1 98 ? 11.070 -1.127 -26.148 1.00 90.38 98 HIS A C 1
ATOM 751 O O . HIS A 1 98 ? 11.318 -1.745 -27.181 1.00 90.38 98 HIS A O 1
ATOM 757 N N . ALA A 1 99 ? 10.929 0.201 -26.129 1.00 92.06 99 ALA A N 1
ATOM 758 C CA . ALA A 1 99 ? 11.086 1.038 -27.314 1.00 92.06 99 ALA A CA 1
ATOM 759 C C . ALA A 1 99 ? 12.531 1.031 -27.834 1.00 92.06 99 ALA A C 1
ATOM 761 O O . ALA A 1 99 ? 12.742 0.869 -29.033 1.00 92.06 99 ALA A O 1
ATOM 762 N N . ALA A 1 100 ? 13.528 1.161 -26.952 1.00 88.75 100 ALA A N 1
ATOM 763 C CA . ALA A 1 100 ? 14.941 1.095 -27.330 1.00 88.75 100 ALA A CA 1
ATOM 764 C C . ALA A 1 100 ? 15.294 -0.246 -27.991 1.00 88.75 100 ALA A C 1
ATOM 766 O O . ALA A 1 100 ? 15.989 -0.266 -29.010 1.00 88.75 100 ALA A O 1
ATOM 767 N N . ASN A 1 101 ? 14.753 -1.347 -27.463 1.00 87.25 101 ASN A N 1
ATOM 768 C CA . ASN A 1 101 ? 14.906 -2.664 -28.067 1.00 87.25 101 ASN A CA 1
ATOM 769 C C . ASN A 1 101 ? 14.173 -2.769 -29.414 1.00 87.25 101 ASN A C 1
ATOM 771 O O . ASN A 1 101 ? 14.748 -3.224 -30.393 1.00 87.25 101 ASN A O 1
ATOM 775 N N . GLY A 1 102 ? 12.929 -2.282 -29.500 1.00 86.56 102 GLY A N 1
ATOM 776 C CA . GLY A 1 102 ? 12.144 -2.284 -30.741 1.00 86.56 102 GLY A CA 1
ATOM 777 C C . GLY A 1 102 ? 12.746 -1.433 -31.867 1.00 86.56 102 GLY A C 1
ATOM 778 O O . GLY A 1 102 ? 12.512 -1.709 -33.039 1.00 86.56 102 GLY A O 1
ATOM 779 N N . MET A 1 103 ? 13.554 -0.427 -31.524 1.00 89.19 103 MET A N 1
ATOM 780 C CA . MET A 1 103 ? 14.349 0.357 -32.476 1.00 89.19 103 MET A CA 1
ATOM 781 C C . MET A 1 103 ? 15.681 -0.317 -32.857 1.00 89.19 103 MET A C 1
ATOM 783 O O . MET A 1 103 ? 16.433 0.239 -33.654 1.00 89.19 103 MET A O 1
ATOM 787 N N . GLY A 1 104 ? 16.005 -1.481 -32.281 1.00 84.06 104 GLY A N 1
ATOM 788 C CA . GLY A 1 104 ? 17.260 -2.201 -32.509 1.00 84.06 104 GLY A CA 1
ATOM 789 C C . GLY A 1 104 ? 18.492 -1.511 -31.916 1.00 84.06 104 GLY A C 1
ATOM 790 O O . GLY A 1 104 ? 19.616 -1.867 -32.248 1.00 84.06 104 GLY A O 1
ATOM 791 N N . VAL A 1 105 ? 18.320 -0.504 -31.053 1.00 85.25 105 VAL A N 1
ATOM 792 C CA . VAL A 1 105 ? 19.442 0.283 -30.503 1.00 85.25 105 VAL A CA 1
ATOM 793 C C . VAL A 1 105 ? 20.309 -0.562 -29.572 1.00 85.25 105 VAL A C 1
ATOM 795 O O . VAL A 1 105 ? 21.515 -0.358 -29.511 1.00 85.25 105 VAL A O 1
ATOM 798 N N . ILE A 1 106 ? 19.696 -1.511 -28.864 1.00 85.31 106 ILE A N 1
ATOM 799 C CA . ILE A 1 106 ? 20.375 -2.369 -27.887 1.00 85.31 106 ILE A CA 1
ATOM 800 C C . ILE A 1 106 ? 21.166 -3.485 -28.581 1.00 85.31 106 ILE A C 1
ATOM 802 O O . ILE A 1 106 ? 22.243 -3.834 -28.122 1.00 85.31 106 ILE A O 1
ATOM 806 N N . GLU A 1 107 ? 20.658 -4.026 -29.690 1.00 84.06 107 GLU A N 1
ATOM 807 C CA . GLU A 1 107 ? 21.280 -5.153 -30.404 1.00 84.06 107 GLU A CA 1
ATOM 808 C C . GLU A 1 107 ? 22.424 -4.719 -31.341 1.00 84.06 107 GLU A C 1
ATOM 810 O O . GLU A 1 107 ? 23.263 -5.533 -31.734 1.00 84.06 107 GLU A O 1
ATOM 815 N N . ASN A 1 108 ? 22.467 -3.437 -31.712 1.00 88.06 108 ASN A N 1
ATOM 816 C CA . ASN A 1 108 ? 23.463 -2.897 -32.629 1.00 88.06 108 ASN A CA 1
ATOM 817 C C . ASN A 1 108 ? 24.792 -2.612 -31.921 1.00 88.06 108 ASN A C 1
ATOM 819 O O . ASN A 1 108 ? 24.973 -1.565 -31.298 1.00 88.06 108 ASN A O 1
ATOM 823 N N . ARG A 1 109 ? 25.764 -3.508 -32.112 1.00 89.12 109 ARG A N 1
ATOM 824 C CA . ARG A 1 109 ? 27.124 -3.343 -31.591 1.00 89.12 109 ARG A CA 1
ATOM 825 C C . ARG A 1 109 ? 27.968 -2.376 -32.443 1.00 89.12 109 ARG A C 1
ATOM 827 O O . ARG A 1 109 ? 28.157 -2.636 -33.635 1.00 89.12 109 ARG A O 1
ATOM 834 N N . PRO A 1 110 ? 28.561 -1.321 -31.854 1.00 87.88 110 PRO A N 1
ATOM 835 C CA . PRO A 1 110 ? 29.578 -0.503 -32.518 1.00 87.88 110 PRO A CA 1
ATOM 836 C C . PRO A 1 110 ? 30.871 -1.286 -32.807 1.00 87.88 110 PRO A C 1
ATOM 838 O O . PRO A 1 110 ? 31.244 -2.191 -32.064 1.00 87.88 110 PRO A O 1
ATOM 841 N N . ALA A 1 111 ? 31.584 -0.935 -33.880 1.00 90.12 111 ALA A N 1
ATOM 842 C CA . ALA A 1 111 ? 32.768 -1.681 -34.330 1.00 90.12 111 ALA A CA 1
ATOM 843 C C . ALA A 1 111 ? 33.966 -1.622 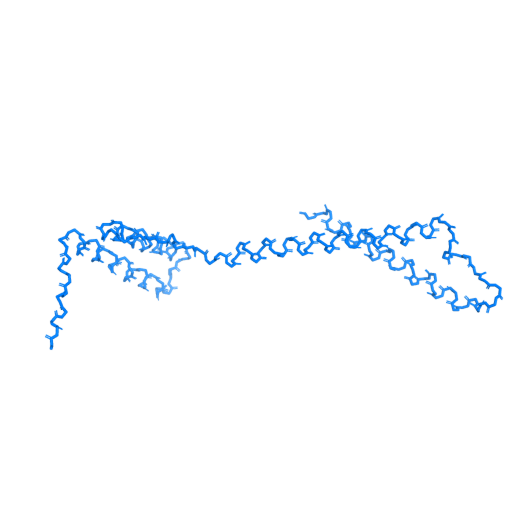-33.358 1.00 90.12 111 ALA A C 1
ATOM 845 O O . ALA A 1 111 ? 34.852 -2.471 -33.427 1.00 90.12 111 ALA A O 1
ATOM 846 N N . ASP A 1 112 ? 33.999 -0.624 -32.480 1.00 93.12 112 ASP A N 1
ATOM 847 C CA . ASP A 1 112 ? 35.030 -0.371 -31.472 1.00 93.12 112 ASP A CA 1
ATOM 848 C C . ASP A 1 112 ? 34.735 -1.017 -30.106 1.00 93.12 112 ASP A C 1
ATOM 850 O O . ASP A 1 112 ? 35.556 -0.916 -29.195 1.00 93.12 112 ASP A O 1
ATOM 854 N N . ILE A 1 113 ? 33.597 -1.705 -29.965 1.00 89.88 113 ILE A N 1
ATOM 855 C CA . ILE A 1 113 ? 33.183 -2.362 -28.722 1.00 89.88 113 ILE A CA 1
ATOM 856 C C . ILE A 1 113 ? 33.447 -3.869 -28.788 1.00 89.88 113 ILE A C 1
ATOM 858 O O . ILE A 1 113 ? 33.109 -4.556 -29.763 1.00 89.88 113 ILE A O 1
ATOM 862 N N . ASP A 1 114 ? 34.031 -4.397 -27.712 1.00 94.94 114 ASP A N 1
ATOM 863 C CA . ASP A 1 114 ? 34.252 -5.829 -27.556 1.00 94.94 114 ASP A CA 1
ATOM 864 C C . ASP A 1 114 ? 32.925 -6.612 -27.574 1.00 94.94 114 ASP A C 1
ATOM 866 O O . ASP A 1 114 ? 31.900 -6.171 -27.052 1.00 94.94 114 ASP A O 1
ATOM 870 N N . GLN A 1 115 ? 32.932 -7.778 -28.224 1.00 91.81 115 GLN A N 1
ATOM 871 C CA . GLN A 1 115 ? 31.724 -8.590 -28.399 1.00 91.81 115 GLN A CA 1
ATOM 872 C C . GLN A 1 115 ? 31.181 -9.084 -27.056 1.00 91.81 115 GLN A C 1
ATOM 874 O O . GLN A 1 115 ? 29.972 -9.059 -26.844 1.00 91.81 115 GLN A O 1
ATOM 879 N N . TRP A 1 116 ? 32.062 -9.518 -26.156 1.00 94.06 116 TRP A N 1
ATOM 880 C CA . TRP A 1 116 ? 31.661 -10.060 -24.866 1.00 94.06 116 TRP A CA 1
ATOM 881 C C . TRP A 1 116 ? 31.004 -8.985 -24.000 1.00 94.06 116 TRP A C 1
ATOM 883 O O . TRP A 1 116 ? 29.932 -9.211 -23.440 1.00 94.06 116 TRP A O 1
ATOM 893 N N . ASP A 1 117 ? 31.601 -7.794 -23.949 1.00 91.88 117 ASP A N 1
ATOM 894 C CA . ASP A 1 117 ? 31.053 -6.669 -23.186 1.00 91.88 117 ASP A CA 1
ATOM 895 C C . ASP A 1 117 ? 29.685 -6.225 -23.723 1.00 91.88 117 ASP A C 1
ATOM 897 O O . ASP A 1 117 ? 28.762 -5.945 -22.949 1.00 91.88 117 ASP A O 1
ATOM 901 N N . HIS A 1 118 ? 29.522 -6.214 -25.049 1.00 92.88 118 HIS A N 1
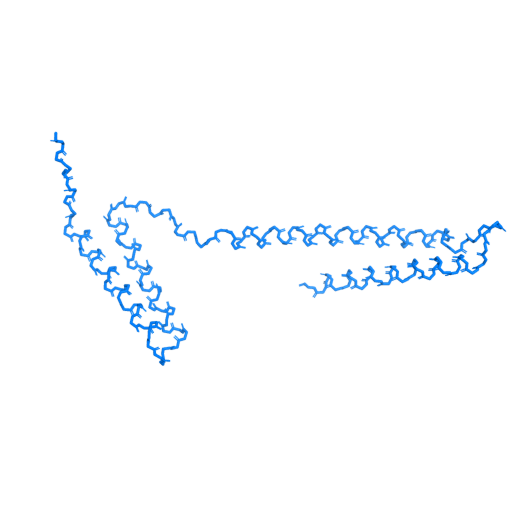ATOM 902 C CA . HIS A 1 118 ? 28.234 -5.948 -25.680 1.00 92.88 118 HIS A CA 1
ATOM 903 C C . HIS A 1 118 ? 27.184 -7.005 -25.311 1.00 92.88 118 HIS A C 1
ATOM 905 O O . HIS A 1 118 ? 26.081 -6.653 -24.896 1.00 92.88 118 HIS A O 1
ATOM 911 N N . ASP A 1 119 ? 27.521 -8.291 -25.400 1.00 91.56 119 ASP A N 1
ATOM 912 C CA . ASP A 1 119 ? 26.581 -9.380 -25.119 1.00 91.56 119 ASP A CA 1
ATOM 913 C C . ASP A 1 119 ? 26.132 -9.391 -23.650 1.00 91.56 119 ASP A C 1
ATOM 915 O O . ASP A 1 119 ? 24.954 -9.604 -23.357 1.00 91.56 119 ASP A O 1
ATOM 919 N N . VAL A 1 120 ? 27.034 -9.076 -22.714 1.00 93.25 120 VAL A N 1
ATOM 920 C CA . VAL A 1 120 ? 26.683 -8.884 -21.297 1.00 93.25 120 VAL A CA 1
ATOM 921 C C . VAL A 1 120 ? 25.703 -7.719 -21.131 1.00 93.25 120 VAL A C 1
ATOM 923 O O . VAL A 1 120 ? 24.719 -7.842 -20.398 1.00 93.25 120 VAL A O 1
ATOM 926 N N . CYS A 1 121 ? 25.928 -6.605 -21.829 1.00 91.25 121 CYS A N 1
ATOM 927 C CA . CYS A 1 121 ? 25.037 -5.447 -21.802 1.00 91.25 121 CYS A CA 1
ATOM 928 C C . CYS A 1 121 ? 23.629 -5.792 -22.322 1.00 91.25 121 CYS A C 1
ATOM 930 O O . CYS A 1 121 ? 22.630 -5.501 -21.658 1.00 91.25 121 CYS A O 1
ATOM 932 N N . VAL A 1 122 ? 23.539 -6.482 -23.464 1.00 91.75 122 VAL A N 1
ATOM 933 C CA . VAL A 1 122 ? 22.268 -6.941 -24.051 1.00 91.75 122 VAL A CA 1
ATOM 934 C C . VAL A 1 122 ? 21.521 -7.879 -23.098 1.00 91.75 122 VAL A C 1
ATOM 936 O O . VAL A 1 122 ? 20.313 -7.717 -22.888 1.00 91.75 122 VAL A O 1
ATOM 939 N N . CYS A 1 123 ? 22.228 -8.824 -22.470 1.00 93.31 123 CYS A N 1
ATOM 940 C CA . CYS A 1 123 ? 21.655 -9.713 -21.458 1.00 93.31 123 CYS A CA 1
ATOM 941 C C . CYS A 1 123 ? 21.065 -8.924 -20.280 1.00 93.31 123 CYS A C 1
ATOM 943 O O . CYS A 1 123 ? 19.918 -9.159 -19.904 1.00 93.31 123 CYS A O 1
ATOM 945 N N . LEU A 1 124 ? 21.792 -7.934 -19.747 1.00 93.38 124 LEU A N 1
ATOM 946 C CA . LEU A 1 124 ? 21.309 -7.098 -18.642 1.00 93.38 124 LEU A CA 1
ATOM 947 C C . LEU A 1 124 ? 20.043 -6.312 -19.009 1.00 93.38 124 LEU A C 1
ATOM 949 O O . LEU A 1 124 ? 19.117 -6.236 -18.199 1.00 93.38 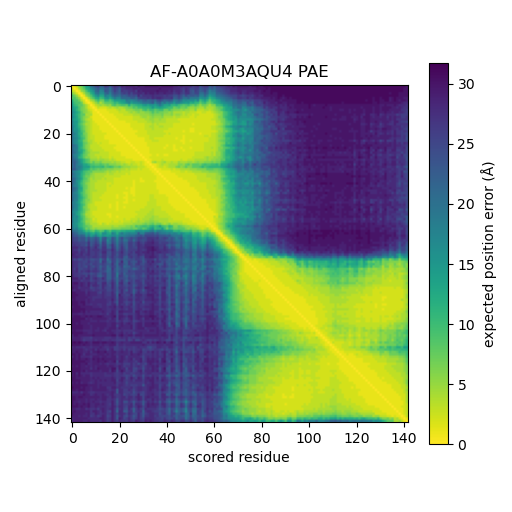124 LEU A O 1
ATOM 953 N N . PHE A 1 125 ? 19.964 -5.756 -20.220 1.00 92.88 125 PHE A N 1
ATOM 954 C CA . PHE A 1 125 ? 18.754 -5.073 -20.686 1.00 92.88 125 PHE A CA 1
ATOM 955 C C . PHE A 1 125 ? 17.568 -6.029 -20.845 1.00 92.88 125 PHE A C 1
ATOM 957 O O . PHE A 1 125 ? 16.448 -5.690 -20.454 1.00 92.88 125 PHE A O 1
ATOM 964 N N . THR A 1 126 ? 17.812 -7.232 -21.361 1.00 90.75 126 THR A N 1
ATOM 965 C CA . THR A 1 126 ? 16.787 -8.274 -21.528 1.00 90.75 126 THR A CA 1
ATOM 966 C C . THR A 1 126 ? 16.248 -8.754 -20.177 1.00 90.75 126 THR A C 1
ATOM 968 O O . THR A 1 126 ? 15.031 -8.890 -19.984 1.00 90.75 126 THR A O 1
ATOM 971 N N . ASP A 1 127 ? 17.137 -8.949 -19.204 1.00 94.00 127 ASP A N 1
ATOM 972 C CA . ASP A 1 127 ? 16.779 -9.308 -17.835 1.00 94.00 127 ASP A CA 1
ATOM 973 C C . ASP A 1 127 ? 16.002 -8.180 -17.154 1.00 94.00 127 ASP A C 1
ATOM 975 O O . ASP A 1 127 ? 14.940 -8.424 -16.574 1.00 94.00 127 ASP A O 1
ATOM 979 N N . ALA A 1 128 ? 16.458 -6.930 -17.288 1.00 93.62 128 ALA A N 1
ATOM 980 C CA . ALA A 1 128 ? 15.755 -5.762 -16.766 1.00 93.62 128 ALA A CA 1
ATOM 981 C C . ALA A 1 128 ? 14.341 -5.648 -17.355 1.00 93.62 128 ALA A C 1
ATOM 983 O O . ALA A 1 128 ? 13.371 -5.481 -16.613 1.00 93.62 128 ALA A O 1
ATOM 984 N N . GLN A 1 129 ? 14.190 -5.820 -18.671 1.00 92.69 129 GLN A N 1
ATOM 985 C CA . GLN A 1 129 ? 12.885 -5.825 -19.331 1.00 92.69 129 GLN A CA 1
ATOM 986 C C . GLN A 1 129 ? 11.978 -6.939 -18.784 1.00 92.69 129 GLN A C 1
ATOM 988 O O . GLN A 1 129 ? 10.787 -6.717 -18.555 1.00 92.69 129 GLN A O 1
ATOM 993 N N . THR A 1 130 ? 12.532 -8.126 -18.525 1.00 94.12 130 THR A N 1
ATOM 994 C CA . THR A 1 130 ? 11.790 -9.259 -17.952 1.00 94.12 130 THR A CA 1
ATOM 995 C C . THR A 1 130 ? 11.344 -8.990 -16.516 1.00 94.12 130 THR A C 1
ATOM 997 O O . THR A 1 130 ? 10.189 -9.265 -16.177 1.00 94.12 130 THR A O 1
ATOM 1000 N N . VAL A 1 131 ? 12.224 -8.438 -15.678 1.00 96.12 131 VAL A N 1
ATOM 1001 C CA . VAL A 1 131 ? 11.917 -8.080 -14.286 1.00 96.12 131 VAL A CA 1
ATOM 1002 C C . VAL A 1 131 ? 10.829 -7.011 -14.232 1.00 96.12 131 VAL A C 1
ATOM 1004 O O . VAL A 1 131 ? 9.850 -7.178 -13.505 1.00 96.12 131 VAL A O 1
ATOM 1007 N N . LEU A 1 132 ? 10.954 -5.953 -15.037 1.00 95.56 132 LEU A N 1
ATOM 1008 C CA . LEU A 1 132 ? 9.970 -4.872 -15.090 1.00 95.56 132 LEU A CA 1
ATOM 1009 C C . LEU A 1 132 ? 8.612 -5.369 -15.603 1.00 95.56 132 LEU A C 1
ATOM 1011 O O . LEU A 1 132 ? 7.591 -5.045 -15.002 1.00 95.56 132 LEU A O 1
ATOM 1015 N N . ARG A 1 133 ? 8.581 -6.223 -16.639 1.00 94.06 133 ARG A N 1
ATOM 1016 C CA . ARG A 1 133 ? 7.334 -6.845 -17.118 1.00 94.06 133 ARG A CA 1
ATOM 1017 C C . ARG A 1 133 ? 6.637 -7.639 -16.015 1.00 94.06 133 ARG A C 1
ATOM 1019 O O . ARG A 1 133 ? 5.454 -7.433 -15.777 1.00 94.06 133 ARG A O 1
ATOM 1026 N N . ARG A 1 134 ? 7.369 -8.509 -15.311 1.00 94.44 134 ARG A N 1
ATOM 1027 C CA . ARG A 1 134 ? 6.807 -9.309 -14.207 1.00 94.44 134 ARG A CA 1
ATOM 1028 C C . ARG A 1 134 ? 6.314 -8.436 -13.053 1.00 94.44 134 ARG A C 1
ATOM 1030 O O . ARG A 1 134 ? 5.325 -8.775 -12.409 1.00 94.44 134 ARG A O 1
ATOM 1037 N N . ALA A 1 135 ? 6.999 -7.326 -12.776 1.00 92.62 135 ALA A N 1
ATOM 1038 C CA . ALA A 1 135 ? 6.563 -6.366 -11.769 1.00 92.62 135 ALA A CA 1
ATOM 1039 C C . ALA A 1 135 ? 5.226 -5.707 -12.153 1.00 92.62 135 ALA A C 1
ATOM 1041 O O . ALA A 1 135 ? 4.357 -5.585 -11.294 1.00 92.62 135 ALA A O 1
ATOM 1042 N N . LEU A 1 136 ? 5.038 -5.356 -13.432 1.00 93.06 136 LEU A N 1
ATOM 1043 C CA . LEU A 1 136 ? 3.773 -4.819 -13.948 1.00 93.06 136 LEU A CA 1
ATOM 1044 C C . LEU A 1 136 ? 2.649 -5.856 -13.933 1.00 93.06 136 LEU A C 1
ATOM 1046 O O . LEU A 1 136 ? 1.588 -5.570 -13.396 1.00 93.06 136 LEU A O 1
ATOM 1050 N N . GLU A 1 137 ? 2.896 -7.075 -14.421 1.00 92.94 137 GLU A N 1
ATOM 1051 C CA . GLU A 1 137 ? 1.911 -8.171 -14.388 1.00 92.94 137 GLU A CA 1
ATOM 1052 C C . GLU A 1 137 ? 1.407 -8.428 -12.962 1.00 92.94 137 GLU A C 1
ATOM 1054 O O . GLU A 1 137 ? 0.215 -8.624 -12.735 1.00 92.94 137 GLU A O 1
ATOM 1059 N N . ARG A 1 138 ? 2.313 -8.377 -11.978 1.00 90.00 138 ARG A N 1
ATOM 1060 C CA . ARG A 1 138 ? 1.951 -8.505 -10.567 1.00 90.00 138 ARG A CA 1
ATOM 1061 C C . ARG A 1 138 ? 1.139 -7.311 -10.064 1.00 90.00 138 ARG A C 1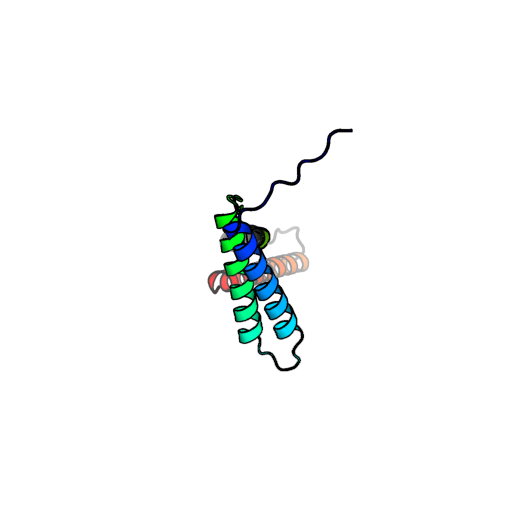
ATOM 1063 O O . ARG A 1 138 ? 0.208 -7.525 -9.294 1.00 90.00 138 ARG A O 1
ATOM 1070 N N . ALA A 1 139 ? 1.487 -6.090 -10.465 1.00 86.88 139 ALA A N 1
ATOM 1071 C CA . ALA A 1 139 ? 0.771 -4.880 -10.068 1.00 86.88 139 ALA A CA 1
ATOM 1072 C C . ALA A 1 139 ? -0.650 -4.819 -10.654 1.00 86.88 139 ALA A C 1
ATOM 1074 O O . ALA A 1 139 ? -1.561 -4.417 -9.944 1.00 86.88 139 ALA A O 1
ATOM 1075 N N . ASP A 1 140 ? -0.843 -5.267 -11.898 1.00 83.81 140 ASP A N 1
ATOM 1076 C CA . ASP A 1 140 ? -2.149 -5.285 -12.573 1.00 83.81 140 ASP A CA 1
ATOM 1077 C C . ASP A 1 140 ? -3.053 -6.446 -12.096 1.00 83.81 140 ASP A C 1
ATOM 1079 O O . ASP A 1 140 ? -4.258 -6.443 -12.340 1.00 83.81 140 ASP A O 1
ATOM 1083 N N . SER A 1 141 ? -2.478 -7.457 -11.429 1.00 76.56 141 SER A N 1
ATOM 1084 C CA . SER A 1 141 ? -3.209 -8.605 -10.861 1.00 76.56 141 SER A CA 1
ATOM 1085 C C . SER A 1 141 ? -3.755 -8.389 -9.439 1.00 76.56 141 SER A C 1
ATOM 1087 O O . SER A 1 141 ? -4.436 -9.276 -8.917 1.00 76.56 141 SER A O 1
ATOM 1089 N N . LEU A 1 142 ? -3.414 -7.260 -8.806 1.00 54.41 142 LEU A N 1
ATOM 1090 C CA . LEU A 1 142 ? -3.868 -6.843 -7.472 1.00 54.41 142 LEU A CA 1
ATOM 1091 C C . LEU A 1 142 ? -5.121 -5.965 -7.566 1.00 54.41 142 LEU A C 1
ATOM 1093 O O . LEU A 1 142 ? -5.974 -6.106 -6.661 1.00 54.41 142 LEU A O 1
#

Solvent-accessible surface area (backbone atoms only — not comparable to full-atom values): 8004 Å² total; per-residue (Å²): 136,84,80,80,75,73,79,79,73,51,74,67,36,48,53,29,44,52,50,20,54,52,27,46,53,50,26,53,53,44,62,68,36,90,86,56,49,72,64,58,39,48,54,30,44,51,49,21,52,54,29,43,53,50,22,32,58,67,62,70,43,82,70,70,65,84,64,68,64,58,62,58,61,54,48,47,56,46,49,53,50,52,50,52,54,47,52,52,51,44,51,49,54,35,51,53,53,50,48,40,48,75,69,43,62,64,79,59,77,58,93,89,54,59,68,68,64,49,52,53,50,43,49,51,52,53,50,50,48,51,54,38,49,53,54,48,57,54,60,77,73,108

Sequence (142 aa):
MTVETKRAYSADETQAYERYISAVANHNIVCARAGATTREKMDAAFAADAAYREFCRTAGLVIGQATRPSTGNDVVKRLEREMCTLTETVRTAYSMIHAANGMGVIENRPADIDQWDHDVCVC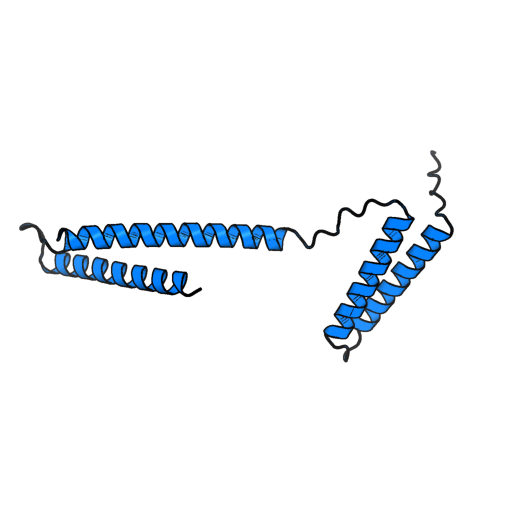LFTDAQTVLRRALERADSL

Foldseek 3Di:
DDPPPDPDDDPQLVVLVVQLVVLVVVLVVLVPDPPRDPVNNVVSVVSNVVSVVSSCVSVVNPPPPPPPPCCVVVVVVVVVVVLVVVLVVLVVVLVVLVVCVVVVVLVDDDPPDDPVVSVVSSVVSVVSNVVSVVVNVVSVVD